Protein AF-A0A7Y5B1B9-F1 (afdb_monomer_lite)

pLDDT: mean 73.6, std 13.96, range [39.84, 90.12]

Structure (mmCIF, N/CA/C/O backbone):
data_AF-A0A7Y5B1B9-F1
#
_entry.id   AF-A0A7Y5B1B9-F1
#
loop_
_atom_site.group_PDB
_atom_site.id
_atom_site.type_symbol
_atom_site.label_atom_id
_atom_site.label_alt_id
_atom_site.label_comp_id
_atom_site.label_asym_id
_atom_site.label_entity_id
_atom_site.label_seq_id
_atom_site.pdbx_PDB_ins_code
_atom_site.Cartn_x
_atom_site.Cartn_y
_atom_site.Cartn_z
_atom_site.occupancy
_atom_site.B_iso_or_equiv
_atom_site.auth_seq_id
_atom_site.auth_comp_id
_atom_site.auth_asym_id
_atom_site.auth_atom_id
_atom_site.pdbx_PDB_model_num
ATOM 1 N N . MET A 1 1 ? -8.182 -22.315 -7.564 1.00 39.84 1 MET A N 1
ATOM 2 C CA . MET A 1 1 ? -7.087 -21.711 -8.350 1.00 39.84 1 MET A CA 1
ATOM 3 C C . MET A 1 1 ? -6.686 -20.423 -7.658 1.00 39.84 1 MET A C 1
ATOM 5 O O . MET A 1 1 ? -7.370 -19.419 -7.822 1.00 39.84 1 MET A O 1
ATOM 9 N N . ASP A 1 2 ? -5.639 -20.475 -6.840 1.00 52.16 2 ASP A N 1
ATOM 10 C CA . 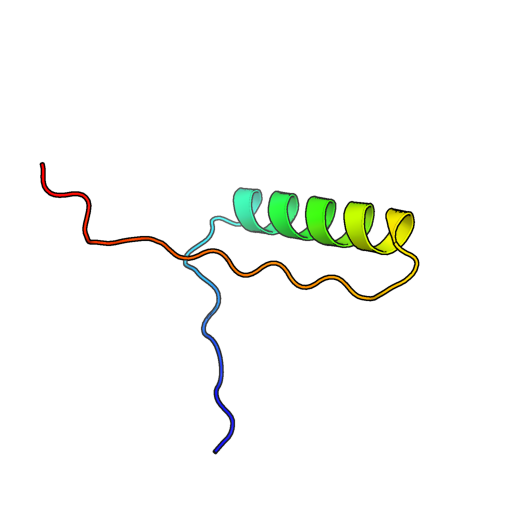ASP A 1 2 ? -5.065 -19.315 -6.159 1.00 52.16 2 ASP A CA 1
ATOM 11 C C . ASP A 1 2 ? -4.450 -18.366 -7.184 1.00 52.16 2 ASP A C 1
ATOM 13 O O . ASP A 1 2 ? -3.385 -18.632 -7.749 1.00 52.16 2 ASP A O 1
ATOM 17 N N . LYS A 1 3 ? -5.146 -17.262 -7.466 1.00 54.78 3 LYS A N 1
ATOM 18 C CA . LYS A 1 3 ? -4.594 -16.175 -8.273 1.00 54.78 3 LYS A CA 1
ATOM 19 C C . LYS A 1 3 ? -3.488 -15.508 -7.457 1.00 54.78 3 LYS A C 1
ATOM 21 O O . LYS A 1 3 ? -3.757 -14.659 -6.615 1.00 54.78 3 LYS A O 1
ATOM 26 N N . LYS A 1 4 ? -2.243 -15.921 -7.689 1.00 50.28 4 LYS A N 1
ATOM 27 C CA . LYS A 1 4 ? -1.060 -15.235 -7.168 1.00 50.28 4 LYS A CA 1
ATOM 28 C C . LYS A 1 4 ? -0.818 -14.002 -8.028 1.00 50.28 4 LYS A C 1
ATOM 30 O O . LYS A 1 4 ? -0.306 -14.116 -9.140 1.00 50.28 4 LYS A O 1
ATOM 35 N N . TYR A 1 5 ? -1.230 -12.842 -7.534 1.00 60.53 5 TYR A N 1
ATOM 36 C CA . TYR A 1 5 ? -0.847 -11.568 -8.129 1.00 60.53 5 TYR A CA 1
ATOM 37 C C . TYR A 1 5 ? 0.663 -11.409 -7.941 1.00 60.53 5 TYR A C 1
ATOM 39 O O . TYR A 1 5 ? 1.161 -11.455 -6.818 1.00 60.53 5 TYR A O 1
ATOM 47 N N . GLN A 1 6 ? 1.404 -11.327 -9.045 1.00 57.00 6 GLN A N 1
ATOM 48 C CA . GLN A 1 6 ? 2.824 -11.004 -8.981 1.00 57.00 6 GLN A CA 1
ATOM 49 C C . GLN A 1 6 ? 2.941 -9.532 -8.595 1.00 57.00 6 GLN A C 1
ATOM 51 O O . GLN A 1 6 ? 2.252 -8.691 -9.175 1.00 57.00 6 GLN A O 1
ATOM 56 N N . PHE A 1 7 ? 3.784 -9.233 -7.606 1.00 63.06 7 PHE A N 1
ATOM 57 C CA . PHE A 1 7 ? 4.133 -7.854 -7.291 1.00 63.06 7 PHE A CA 1
ATOM 58 C C . PHE A 1 7 ? 4.662 -7.192 -8.563 1.00 63.06 7 PHE A C 1
ATOM 60 O O . PHE A 1 7 ? 5.421 -7.807 -9.317 1.00 63.06 7 PHE A O 1
ATOM 67 N N . ALA A 1 8 ? 4.231 -5.957 -8.824 1.00 66.38 8 ALA A N 1
ATOM 68 C CA . ALA A 1 8 ? 4.825 -5.163 -9.889 1.00 66.38 8 ALA A CA 1
ATOM 69 C C . ALA A 1 8 ? 6.353 -5.122 -9.687 1.00 66.38 8 ALA A C 1
ATOM 71 O O . ALA A 1 8 ? 6.815 -5.189 -8.547 1.00 66.38 8 ALA A O 1
ATOM 72 N N . ASN A 1 9 ? 7.127 -5.032 -10.778 1.00 68.31 9 ASN A N 1
ATOM 73 C CA . ASN A 1 9 ? 8.585 -4.832 -10.740 1.00 68.31 9 ASN A CA 1
ATOM 74 C C . ASN A 1 9 ? 8.899 -3.434 -10.178 1.00 68.31 9 ASN A C 1
ATOM 76 O O . ASN A 1 9 ? 9.339 -2.538 -10.895 1.00 68.31 9 ASN A O 1
ATOM 80 N N . LEU A 1 10 ? 8.591 -3.241 -8.905 1.00 71.25 10 LEU A N 1
ATOM 81 C CA . LEU A 1 10 ? 8.856 -2.048 -8.136 1.00 71.25 10 LEU A CA 1
ATOM 82 C C . LEU A 1 10 ? 10.270 -2.169 -7.589 1.00 71.25 10 LEU A C 1
ATOM 84 O O . LEU A 1 10 ? 10.692 -3.243 -7.146 1.00 71.25 10 LEU A O 1
ATOM 88 N N . SER A 1 11 ? 11.011 -1.067 -7.633 1.00 79.81 11 SER A N 1
ATOM 89 C CA . SER A 1 11 ? 12.272 -1.009 -6.908 1.00 79.81 11 SER A CA 1
ATOM 90 C C . SER A 1 11 ? 12.006 -1.140 -5.403 1.00 79.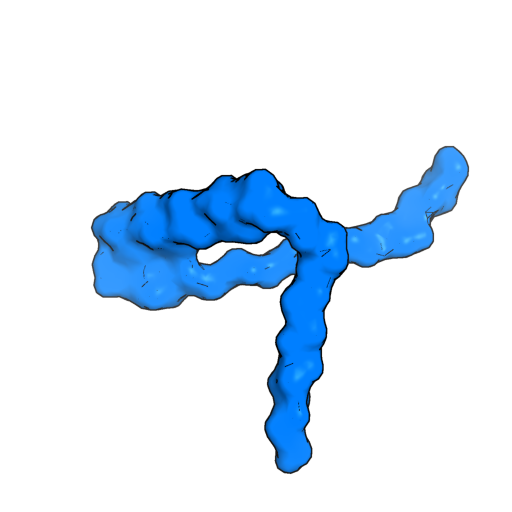81 11 SER A C 1
ATOM 92 O O . SER A 1 11 ? 10.893 -0.904 -4.928 1.00 79.81 11 SER A O 1
ATOM 94 N N . SER A 1 12 ? 13.028 -1.494 -4.621 1.00 81.38 12 SER A N 1
ATOM 95 C CA . SER A 1 12 ? 12.900 -1.534 -3.158 1.00 81.38 12 SER A CA 1
ATOM 96 C C . SER A 1 12 ? 12.454 -0.187 -2.573 1.00 81.38 12 SER A C 1
ATOM 98 O O . SER A 1 12 ? 11.756 -0.163 -1.563 1.00 81.38 12 SER A O 1
ATO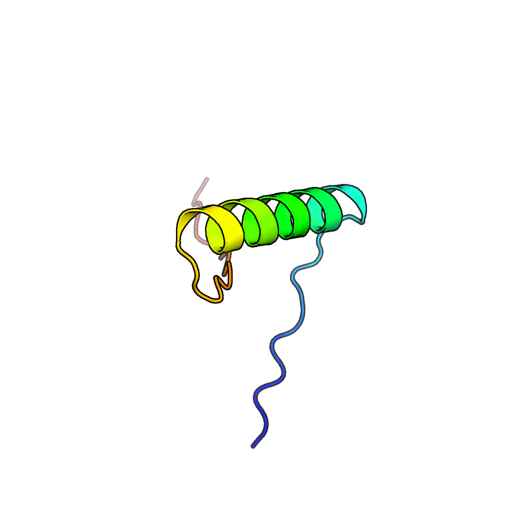M 100 N N . GLU A 1 13 ? 12.831 0.921 -3.218 1.00 83.56 13 GLU A N 1
ATOM 101 C CA . GLU A 1 13 ? 12.421 2.272 -2.828 1.00 83.56 13 GLU A CA 1
ATOM 102 C C . GLU A 1 13 ? 10.930 2.506 -3.108 1.00 83.56 13 GLU A C 1
ATOM 104 O O . GLU A 1 13 ? 10.202 2.948 -2.219 1.00 83.56 13 GLU A O 1
ATOM 109 N N . ASP A 1 14 ? 10.449 2.125 -4.295 1.00 81.81 14 ASP A N 1
ATOM 110 C CA . ASP A 1 14 ? 9.029 2.234 -4.652 1.00 81.81 14 ASP A CA 1
ATOM 111 C C . ASP A 1 14 ? 8.151 1.353 -3.750 1.00 81.81 14 ASP A C 1
ATOM 113 O O . ASP A 1 14 ? 7.092 1.787 -3.298 1.00 81.81 14 ASP A O 1
ATOM 117 N N . LEU A 1 15 ? 8.603 0.133 -3.427 1.00 82.12 15 LEU A N 1
ATOM 118 C CA . LEU A 1 15 ? 7.910 -0.762 -2.490 1.00 82.12 15 LEU A CA 1
ATOM 119 C C . LEU A 1 15 ? 7.757 -0.126 -1.107 1.00 82.12 15 LEU A C 1
ATOM 121 O O . LEU A 1 15 ? 6.687 -0.194 -0.503 1.00 82.12 15 LEU A O 1
ATOM 125 N N . GLN A 1 16 ? 8.814 0.519 -0.611 1.00 84.12 16 GLN A N 1
ATOM 126 C CA . GLN A 1 16 ? 8.778 1.189 0.684 1.00 84.12 16 GLN A CA 1
ATOM 127 C C . GLN A 1 16 ? 7.809 2.378 0.675 1.00 84.12 16 GLN A C 1
ATOM 129 O O . GLN A 1 16 ? 7.087 2.588 1.651 1.00 84.12 16 GLN A O 1
ATOM 134 N N . GLN A 1 17 ? 7.747 3.134 -0.424 1.00 84.25 17 GLN A N 1
ATOM 135 C CA . GLN A 1 17 ? 6.776 4.220 -0.574 1.00 84.25 17 GLN A CA 1
ATOM 136 C C . GLN A 1 17 ? 5.336 3.697 -0.585 1.00 84.25 17 GLN A C 1
ATOM 138 O O . GLN A 1 17 ? 4.495 4.246 0.127 1.00 84.25 17 GLN A O 1
ATOM 143 N N . VAL A 1 18 ? 5.063 2.616 -1.325 1.00 84.00 18 VAL A N 1
ATOM 144 C CA . VAL A 1 18 ? 3.734 1.985 -1.365 1.00 84.00 18 VAL A CA 1
ATOM 145 C C . VAL A 1 18 ? 3.316 1.516 0.027 1.00 84.00 18 VAL A C 1
ATOM 147 O O . VAL A 1 18 ? 2.228 1.868 0.470 1.00 84.00 18 VAL A O 1
ATOM 150 N N . HIS A 1 19 ? 4.190 0.830 0.765 1.00 84.25 19 HIS A N 1
ATOM 151 C CA . HIS A 1 19 ? 3.874 0.393 2.128 1.00 84.25 19 HIS A CA 1
ATOM 152 C C . HIS A 1 19 ? 3.628 1.54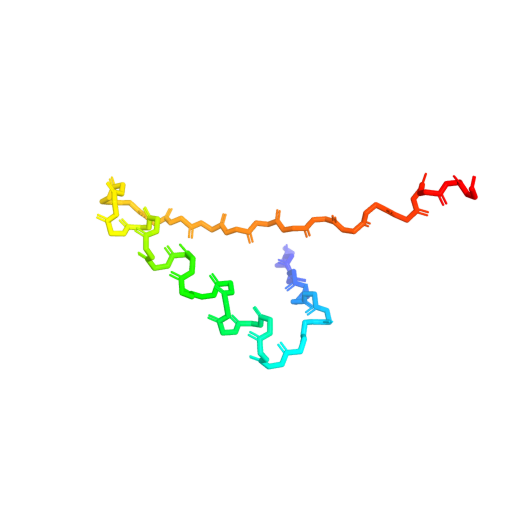6 3.103 1.00 84.25 19 HIS A C 1
ATOM 154 O O . HIS A 1 19 ? 2.736 1.462 3.949 1.00 84.25 19 HIS A O 1
ATOM 160 N N . ASN A 1 20 ? 4.388 2.639 2.993 1.00 88.31 20 ASN A N 1
ATOM 161 C CA . ASN A 1 20 ? 4.148 3.825 3.814 1.00 88.31 20 ASN A CA 1
ATOM 162 C C . ASN A 1 20 ? 2.767 4.435 3.521 1.00 88.31 20 ASN A C 1
ATOM 164 O O . ASN A 1 20 ? 2.062 4.822 4.452 1.00 88.31 20 ASN A O 1
ATOM 168 N N . LEU A 1 21 ? 2.373 4.477 2.246 1.00 86.75 21 LEU A N 1
ATOM 169 C CA . LEU A 1 21 ? 1.056 4.934 1.800 1.00 86.75 21 LEU A CA 1
ATOM 170 C C . LEU A 1 21 ? -0.073 4.025 2.299 1.00 86.75 21 LEU A C 1
ATOM 172 O O . LEU A 1 21 ? -1.053 4.526 2.843 1.00 86.75 21 LEU A O 1
ATOM 176 N N . GLU A 1 22 ? 0.068 2.705 2.161 1.00 85.81 22 GLU A N 1
ATOM 177 C CA . GLU A 1 22 ? -0.904 1.726 2.668 1.00 85.81 22 GLU A CA 1
ATOM 178 C C . GLU A 1 22 ? -1.118 1.886 4.173 1.00 85.81 22 GLU A C 1
ATOM 180 O O . GLU A 1 22 ? -2.259 1.932 4.637 1.00 85.81 22 GLU A O 1
ATOM 185 N N . LYS A 1 23 ? -0.025 2.032 4.930 1.00 86.88 23 LYS A N 1
ATOM 186 C CA . LYS A 1 23 ? -0.081 2.225 6.379 1.00 86.88 23 LYS A CA 1
ATOM 187 C C . LYS A 1 23 ? -0.783 3.527 6.747 1.00 86.88 23 LYS A C 1
ATOM 189 O O . LYS A 1 23 ? -1.689 3.502 7.571 1.00 86.88 23 LYS A O 1
ATOM 194 N N . GLN A 1 24 ? -0.400 4.639 6.121 1.00 90.12 24 GLN A N 1
ATOM 195 C CA . GLN A 1 24 ? -1.012 5.934 6.408 1.00 90.12 24 GLN A CA 1
ATOM 196 C C . GLN A 1 24 ? -2.520 5.905 6.125 1.00 90.12 24 GLN A C 1
ATOM 198 O O . GLN A 1 24 ? -3.315 6.303 6.970 1.00 90.12 24 GLN A O 1
ATOM 203 N N . LEU A 1 25 ? -2.921 5.365 4.973 1.00 87.81 25 LEU A N 1
ATOM 204 C CA . LEU A 1 25 ? -4.330 5.276 4.593 1.00 87.81 25 LEU A CA 1
ATOM 205 C C . LEU A 1 25 ? -5.121 4.329 5.500 1.00 87.81 25 LEU A C 1
ATOM 207 O O . LEU A 1 25 ? -6.277 4.616 5.808 1.00 87.81 25 LEU A O 1
ATOM 211 N N . SER A 1 26 ? -4.508 3.228 5.939 1.00 87.44 26 SER A N 1
ATOM 212 C CA . SER A 1 26 ? -5.138 2.299 6.883 1.00 87.44 26 SER A CA 1
ATOM 213 C C . SER A 1 26 ? -5.336 2.945 8.256 1.00 87.44 26 SER A C 1
ATOM 215 O O . SE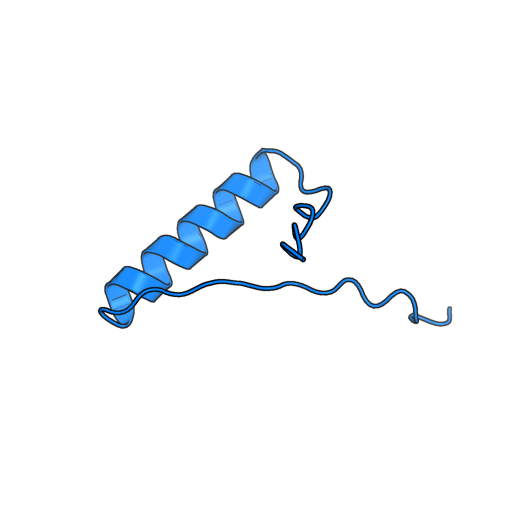R A 1 26 ? -6.413 2.825 8.838 1.00 87.44 26 SER A O 1
ATOM 217 N N . ASP A 1 27 ? -4.342 3.698 8.739 1.00 89.44 27 ASP A N 1
ATOM 218 C CA . ASP A 1 27 ? -4.424 4.446 9.999 1.00 89.44 27 ASP A CA 1
ATOM 219 C C . ASP A 1 27 ? -5.498 5.554 9.929 1.00 89.44 27 ASP A C 1
ATOM 221 O O . ASP A 1 27 ? -6.238 5.763 10.889 1.00 89.44 27 ASP A O 1
ATOM 225 N N . GLU A 1 28 ? -5.631 6.235 8.783 1.00 89.38 28 GLU A N 1
ATOM 226 C CA . GLU A 1 28 ? -6.647 7.276 8.559 1.00 89.38 28 GLU A CA 1
ATOM 227 C C . GLU A 1 28 ? -8.075 6.714 8.447 1.00 89.38 28 GLU A C 1
ATOM 229 O O . GLU A 1 28 ? -9.036 7.358 8.875 1.00 89.38 28 GLU A O 1
ATOM 234 N N . LYS A 1 29 ? -8.237 5.526 7.853 1.00 86.06 29 LYS A N 1
ATOM 235 C CA . LYS A 1 29 ? -9.546 4.895 7.609 1.00 86.06 29 LYS A CA 1
ATOM 236 C C . LYS A 1 29 ? -10.009 4.003 8.760 1.00 86.06 29 LYS A C 1
ATOM 238 O O . LYS A 1 29 ? -11.210 3.791 8.901 1.00 86.06 29 LYS A O 1
ATOM 243 N N . GLY A 1 30 ? -9.079 3.489 9.567 1.00 88.94 30 GLY A N 1
ATOM 244 C CA . GLY A 1 30 ? -9.351 2.454 10.567 1.00 88.94 30 GLY A CA 1
ATOM 245 C C . GLY A 1 30 ? -9.681 1.087 9.953 1.00 88.94 30 GLY A C 1
ATOM 246 O O . GLY A 1 30 ? -10.254 0.237 10.629 1.00 88.94 30 GLY A O 1
ATOM 247 N N . GLU A 1 31 ? -9.346 0.882 8.679 1.00 85.56 31 GLU A N 1
ATOM 248 C CA . GLU A 1 31 ? -9.647 -0.319 7.896 1.00 85.56 31 GLU A CA 1
ATOM 249 C C . GLU A 1 31 ? -8.426 -0.712 7.055 1.00 85.56 31 GLU A C 1
ATOM 251 O O . GLU A 1 31 ? -7.569 0.121 6.766 1.00 85.56 31 GLU A O 1
ATOM 256 N N . GLU A 1 32 ? -8.339 -1.979 6.651 1.00 79.31 32 GLU A N 1
ATOM 257 C CA . GLU A 1 32 ? -7.254 -2.465 5.792 1.00 79.31 32 GLU A CA 1
ATOM 258 C C . GLU A 1 32 ? -7.379 -1.879 4.374 1.00 79.31 32 GLU A C 1
ATOM 260 O O . GLU A 1 32 ? -8.387 -2.079 3.690 1.00 79.31 32 GLU A O 1
ATOM 265 N N . VAL A 1 33 ? -6.345 -1.163 3.920 1.00 77.75 33 VAL A N 1
ATOM 266 C CA . VAL A 1 33 ? -6.281 -0.569 2.577 1.00 77.75 33 VAL A CA 1
ATOM 267 C C . VAL A 1 33 ? -5.236 -1.296 1.734 1.00 77.75 33 VAL A C 1
ATOM 269 O O . VAL A 1 33 ? -4.063 -1.333 2.089 1.00 77.75 33 VAL A O 1
ATOM 272 N N . ILE A 1 34 ? -5.659 -1.821 0.580 1.00 78.69 34 ILE A N 1
ATOM 273 C CA . ILE A 1 34 ? -4.779 -2.465 -0.406 1.00 78.69 34 ILE A CA 1
ATOM 274 C C . ILE A 1 34 ? -4.682 -1.570 -1.644 1.00 78.69 34 ILE A C 1
ATOM 276 O O . ILE A 1 34 ? -5.704 -1.241 -2.258 1.00 78.69 34 ILE A O 1
ATOM 280 N N . LEU A 1 35 ? -3.462 -1.198 -2.039 1.00 76.12 35 LEU A N 1
ATOM 281 C CA . LEU A 1 35 ? -3.222 -0.387 -3.235 1.00 76.12 35 LEU A CA 1
ATOM 282 C C . LEU A 1 35 ? -2.902 -1.276 -4.443 1.00 76.12 35 LEU A C 1
ATOM 284 O O . LEU A 1 35 ? -1.961 -2.065 -4.432 1.00 76.12 35 LEU A O 1
ATOM 288 N N . ILE A 1 36 ? -3.672 -1.122 -5.525 1.00 75.25 36 ILE A N 1
ATOM 289 C CA . ILE A 1 36 ? -3.449 -1.843 -6.786 1.00 75.25 36 ILE A CA 1
ATOM 290 C C . ILE A 1 36 ? -3.143 -0.827 -7.884 1.00 75.25 36 ILE A C 1
ATOM 292 O O . ILE A 1 36 ? -4.020 -0.074 -8.310 1.00 75.25 36 ILE A O 1
ATOM 296 N N . ALA A 1 37 ? -1.895 -0.816 -8.352 1.00 71.56 37 ALA A N 1
ATOM 297 C CA . ALA A 1 37 ? -1.452 0.023 -9.458 1.00 71.56 37 ALA A CA 1
ATOM 298 C C . ALA A 1 37 ? -1.417 -0.775 -10.769 1.00 71.56 37 ALA A C 1
ATOM 300 O O . ALA A 1 37 ? -0.891 -1.887 -10.823 1.00 71.56 37 ALA A O 1
ATOM 301 N N . TYR A 1 38 ? -1.939 -0.179 -11.840 1.00 69.31 38 TYR A N 1
ATOM 302 C CA . TYR A 1 38 ? -1.891 -0.739 -13.188 1.00 69.31 38 TYR A CA 1
ATOM 303 C C . TYR A 1 38 ? -0.951 0.101 -14.047 1.00 69.31 38 TYR A C 1
ATOM 305 O O . TYR A 1 38 ? -1.064 1.326 -14.085 1.00 69.31 38 TYR A O 1
ATOM 313 N N . HIS A 1 39 ? -0.036 -0.554 -14.759 1.00 65.06 39 HIS A N 1
ATOM 314 C CA . HIS A 1 39 ? 0.714 0.097 -15.824 1.00 65.06 39 HIS A CA 1
ATOM 315 C C . HIS A 1 39 ? -0.058 -0.079 -17.131 1.00 65.06 39 HIS A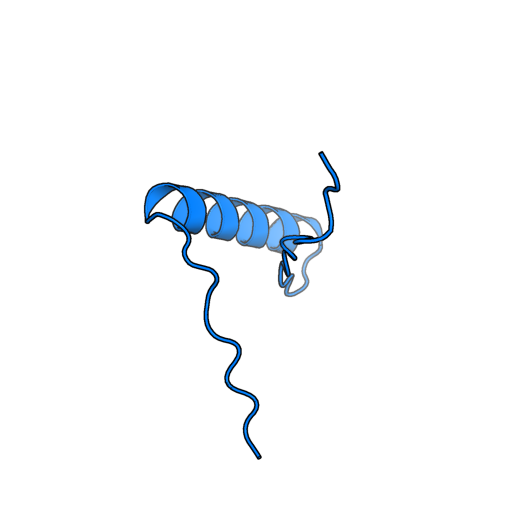 C 1
ATOM 317 O O . HIS A 1 39 ? -0.110 -1.179 -17.682 1.00 65.06 39 HIS A O 1
ATOM 323 N N . ASP A 1 40 ? -0.688 0.991 -17.610 1.00 69.88 40 ASP A N 1
ATOM 324 C CA . ASP A 1 40 ? -1.350 0.970 -18.908 1.00 69.88 40 ASP A CA 1
ATOM 325 C C . ASP A 1 40 ? -0.285 0.947 -20.017 1.00 69.88 40 ASP A C 1
ATOM 327 O O . ASP A 1 40 ? 0.414 1.930 -20.262 1.00 69.88 40 ASP A O 1
ATOM 331 N N . GLN A 1 41 ? -0.137 -0.202 -20.681 1.00 61.31 41 GLN A N 1
ATOM 332 C CA . GLN A 1 41 ? 0.773 -0.365 -21.823 1.00 61.31 41 GLN A CA 1
ATOM 333 C C . GLN A 1 41 ? 0.256 0.329 -23.099 1.00 61.31 41 GLN A C 1
ATOM 335 O O . GLN A 1 41 ? 0.902 0.260 -24.142 1.00 61.31 41 GLN A O 1
ATOM 340 N N . ASN A 1 42 ? -0.898 1.001 -23.033 1.00 59.16 42 ASN A N 1
ATOM 341 C CA . ASN A 1 42 ? -1.589 1.627 -24.154 1.00 59.16 42 ASN A CA 1
ATOM 342 C C . ASN A 1 42 ? -1.391 3.150 -24.202 1.00 59.16 42 ASN A C 1
ATOM 344 O O . ASN A 1 42 ? -2.183 3.869 -24.819 1.00 59.16 42 ASN A O 1
ATOM 348 N N . LYS A 1 43 ? -0.273 3.661 -23.668 1.00 54.38 43 LYS A N 1
ATOM 349 C CA . LYS A 1 43 ? 0.278 4.927 -24.165 1.00 54.38 43 LYS A CA 1
ATOM 350 C C . LYS A 1 43 ? 0.796 4.712 -25.587 1.00 54.38 43 LYS A C 1
ATOM 352 O O . LYS A 1 43 ? 1.977 4.462 -25.813 1.00 54.38 43 LYS A O 1
ATOM 357 N N . LYS A 1 44 ? -0.110 4.807 -26.564 1.00 50.91 44 LYS A N 1
ATOM 358 C CA . LYS A 1 44 ? 0.268 5.204 -27.921 1.00 50.91 44 LYS A CA 1
ATOM 359 C C . LYS A 1 44 ? 1.041 6.522 -27.805 1.00 50.91 44 LYS A C 1
ATOM 361 O O . LYS A 1 44 ? 0.478 7.486 -27.301 1.00 50.91 44 LYS A O 1
ATOM 366 N N . GLN A 1 45 ? 2.314 6.435 -28.193 1.00 42.09 45 GLN A N 1
ATOM 367 C CA . GLN A 1 45 ? 3.224 7.462 -28.722 1.00 42.09 45 GLN A CA 1
ATOM 368 C C . GLN A 1 45 ? 2.845 8.924 -28.479 1.00 42.09 45 GLN A C 1
ATOM 370 O O . GLN A 1 45 ? 1.813 9.367 -29.028 1.00 42.09 45 GLN A O 1
#

Foldseek 3Di:
DDPDDDPDPDDPVRVVVLVVVQVVVCVVVVHRDDDDDDDPPPPDD

Secondary structure (DSSP, 8-state):
----PPPP---HHHHHHHHHHHHHHHHHHTS---------TT---

Radius of gyration: 13.56 Å; chains: 1; bounding box: 22×29×39 Å

Sequence (45 aa):
MDKKYQFANLSSEDLQQVHNLEKQLSDEKGEEVILIAYHDQNKKQ

Organism: Cytobacillus firmus (NCBI:txid1399)